Protein AF-A0A8J7XLG3-F1 (afdb_monomer_lite)

Radius of gyration: 12.76 Å; chains: 1; bounding box: 30×28×32 Å

Secondary structure (DSSP, 8-state):
-EEEEE-B-SGGGTTT--EEEE-GGGSSSPPSEEEEEE--TT-EEEEETTEEEEE-SS----BT--EEEEEEEE-SS--SEEEEEEE-TT--EEEEEEEE--

Foldseek 3Di:
DDKDKDADADPVCAQFFFKKKFAQVVDVVGFQAKAWDDWFPQWDKDGDDRIIMIGHQPDGHHHPDITITDMDTHGPDDDQWGKMFTGGNVRHTPDIDIDGDD

Structure (mmCIF, N/CA/C/O backbone):
data_AF-A0A8J7XLG3-F1
#
_entry.id   AF-A0A8J7XLG3-F1
#
loop_
_atom_site.group_PDB
_atom_site.id
_atom_site.type_symbol
_atom_site.label_atom_id
_atom_site.label_alt_id
_atom_site.label_comp_id
_atom_site.label_asym_id
_atom_site.label_entity_id
_atom_site.label_seq_id
_atom_site.pdbx_PDB_ins_code
_atom_site.Cartn_x
_atom_site.Cartn_y
_atom_site.Cartn_z
_atom_site.occupancy
_atom_site.B_iso_or_equiv
_atom_site.auth_seq_id
_atom_site.auth_comp_id
_atom_site.auth_asym_id
_atom_site.auth_atom_id
_atom_site.pdbx_PDB_model_num
ATOM 1 N N . MET A 1 1 ? -13.857 6.072 4.499 1.00 80.81 1 MET A N 1
ATOM 2 C CA . MET A 1 1 ? -13.207 5.916 3.180 1.00 80.81 1 MET A CA 1
ATOM 3 C C . MET A 1 1 ? -11.913 6.701 3.209 1.00 80.81 1 MET A C 1
ATOM 5 O O . MET A 1 1 ? -11.917 7.786 3.784 1.00 80.81 1 MET A O 1
ATOM 9 N N . VAL A 1 2 ? -10.838 6.142 2.662 1.00 81.19 2 VAL A N 1
ATOM 10 C CA . VAL A 1 2 ? -9.529 6.789 2.564 1.00 81.19 2 VAL A CA 1
ATOM 11 C C . VAL A 1 2 ? -9.115 6.810 1.101 1.00 81.19 2 VAL A C 1
ATOM 13 O O . VAL A 1 2 ? -9.156 5.781 0.427 1.00 81.19 2 VAL A O 1
ATOM 16 N N . GLU A 1 3 ? -8.725 7.988 0.627 1.00 84.12 3 GLU A N 1
ATOM 17 C CA . GLU A 1 3 ? -8.020 8.151 -0.639 1.00 84.12 3 GLU A CA 1
ATOM 18 C C . GLU A 1 3 ? -6.568 8.479 -0.333 1.00 84.12 3 GLU A C 1
ATOM 20 O O . GLU A 1 3 ? -6.270 9.455 0.358 1.00 84.12 3 GLU A O 1
ATOM 25 N N . LEU A 1 4 ? -5.676 7.630 -0.823 1.00 85.00 4 LEU A N 1
ATOM 26 C CA . LEU A 1 4 ? -4.251 7.735 -0.596 1.00 85.00 4 LEU A CA 1
ATOM 27 C C . LEU A 1 4 ? -3.552 8.058 -1.911 1.00 85.00 4 LEU A C 1
ATOM 29 O O . LEU A 1 4 ? -3.724 7.367 -2.918 1.00 85.00 4 LEU A O 1
ATOM 33 N N . TYR A 1 5 ? -2.740 9.107 -1.871 1.00 85.31 5 TYR A N 1
ATOM 34 C CA . TYR A 1 5 ? -1.948 9.572 -2.997 1.00 85.31 5 TYR A CA 1
ATOM 35 C C . TYR A 1 5 ? -0.491 9.238 -2.724 1.00 85.31 5 TYR A C 1
ATOM 37 O O . TYR A 1 5 ? 0.093 9.755 -1.774 1.00 85.31 5 TYR A O 1
ATOM 45 N N . ILE A 1 6 ? 0.096 8.389 -3.563 1.00 83.25 6 ILE A N 1
ATOM 46 C CA . ILE A 1 6 ? 1.516 8.057 -3.465 1.00 83.25 6 ILE A CA 1
ATOM 47 C C . ILE A 1 6 ? 2.227 8.640 -4.677 1.00 83.25 6 ILE A C 1
ATOM 49 O O . ILE A 1 6 ? 1.795 8.484 -5.823 1.00 83.25 6 ILE A O 1
ATOM 53 N N . HIS A 1 7 ? 3.324 9.334 -4.401 1.00 81.62 7 HIS A N 1
ATOM 54 C CA . HIS A 1 7 ? 4.254 9.837 -5.396 1.00 81.62 7 HIS A CA 1
ATOM 55 C C . HIS A 1 7 ? 5.673 9.563 -4.910 1.00 81.62 7 HIS A C 1
ATOM 57 O O . HIS A 1 7 ? 5.980 9.766 -3.738 1.00 81.62 7 HIS A O 1
ATOM 63 N N . ILE A 1 8 ? 6.526 9.083 -5.809 1.00 81.31 8 ILE A N 1
ATOM 64 C CA . ILE A 1 8 ? 7.949 8.912 -5.529 1.00 81.31 8 ILE A CA 1
ATOM 65 C C . ILE A 1 8 ? 8.662 10.223 -5.872 1.00 81.31 8 ILE A C 1
ATOM 67 O O . ILE A 1 8 ? 8.493 10.753 -6.976 1.00 81.31 8 ILE A O 1
ATOM 71 N N . ASP A 1 9 ? 9.460 10.737 -4.939 1.00 81.94 9 ASP A N 1
ATOM 72 C CA . ASP A 1 9 ? 10.259 11.960 -5.078 1.00 81.94 9 ASP A CA 1
ATOM 73 C C . ASP A 1 9 ? 11.754 11.685 -5.345 1.00 81.94 9 ASP A C 1
ATOM 75 O O . ASP A 1 9 ? 12.444 12.522 -5.931 1.00 81.94 9 ASP A O 1
ATOM 79 N N . THR A 1 10 ? 12.245 10.489 -5.008 1.00 82.44 10 THR A N 1
ATOM 80 C CA . THR A 1 10 ? 13.632 10.044 -5.225 1.00 82.44 10 THR A CA 1
ATOM 81 C C . THR A 1 10 ? 13.778 9.084 -6.414 1.00 82.44 10 THR A C 1
ATOM 83 O O . THR A 1 10 ? 13.014 8.135 -6.582 1.00 82.44 10 THR A O 1
ATOM 86 N N . GLU A 1 11 ? 14.822 9.288 -7.227 1.00 85.25 11 GLU A N 1
ATOM 87 C CA . GLU A 1 11 ? 15.168 8.380 -8.337 1.00 85.25 11 GLU A CA 1
ATOM 88 C C . GLU A 1 11 ? 15.497 6.960 -7.856 1.00 85.25 11 GLU A C 1
ATOM 90 O O . GLU A 1 11 ? 15.276 5.998 -8.581 1.00 85.25 11 GLU A O 1
ATOM 95 N N . ALA A 1 12 ? 15.984 6.797 -6.622 1.00 86.31 12 ALA A N 1
ATOM 96 C CA . ALA A 1 12 ? 16.440 5.505 -6.112 1.00 86.31 12 ALA A CA 1
ATOM 97 C C . ALA A 1 12 ? 15.312 4.470 -5.945 1.00 86.31 12 ALA A C 1
ATOM 99 O O . ALA A 1 12 ? 15.613 3.286 -5.781 1.00 86.31 12 ALA A O 1
ATOM 100 N N . TYR A 1 13 ? 14.045 4.905 -5.975 1.00 85.31 13 TYR A N 1
ATOM 101 C CA . TYR A 1 13 ? 12.854 4.054 -5.860 1.00 85.31 13 TYR A CA 1
ATOM 102 C C . TYR A 1 13 ? 12.011 3.990 -7.140 1.00 85.31 13 TYR A C 1
ATOM 104 O O . TYR A 1 13 ? 11.035 3.239 -7.191 1.00 85.31 13 TYR A O 1
ATOM 112 N N . THR A 1 14 ? 12.385 4.733 -8.189 1.00 88.62 14 THR A N 1
ATOM 113 C CA . THR A 1 14 ? 11.691 4.659 -9.480 1.00 88.62 14 THR A CA 1
ATOM 114 C C . THR A 1 14 ? 11.784 3.236 -10.039 1.00 88.62 14 THR A C 1
ATOM 116 O O . THR A 1 14 ? 12.852 2.626 -10.009 1.00 88.62 14 THR A O 1
ATOM 119 N N . ASN A 1 15 ? 10.669 2.680 -10.518 1.00 91.38 15 ASN A N 1
ATOM 120 C CA . ASN A 1 15 ? 10.575 1.302 -11.019 1.00 91.38 15 ASN A CA 1
ATOM 121 C C . ASN A 1 15 ? 10.929 0.201 -10.001 1.00 91.38 15 ASN A C 1
ATOM 123 O O . ASN A 1 15 ? 11.267 -0.910 -10.407 1.00 91.38 15 ASN A O 1
ATOM 127 N N . ARG A 1 16 ? 10.871 0.483 -8.693 1.00 92.62 16 ARG A N 1
ATOM 128 C CA . ARG A 1 16 ? 11.188 -0.516 -7.658 1.00 92.62 16 ARG A CA 1
ATOM 129 C C . ARG A 1 16 ? 10.001 -0.966 -6.836 1.00 92.62 16 ARG A C 1
ATOM 131 O O . ARG A 1 16 ? 10.024 -2.097 -6.385 1.00 92.62 16 ARG A O 1
ATOM 138 N N . ILE A 1 17 ? 8.993 -0.121 -6.642 1.00 93.25 17 ILE A N 1
ATOM 139 C CA . ILE A 1 17 ? 7.839 -0.465 -5.806 1.00 93.25 17 ILE A CA 1
ATOM 140 C C . ILE A 1 17 ? 6.760 -1.092 -6.686 1.00 93.25 17 ILE A C 1
ATOM 142 O O . ILE A 1 17 ? 6.188 -0.409 -7.544 1.00 93.25 17 ILE A O 1
ATOM 146 N N . PHE A 1 18 ? 6.516 -2.382 -6.468 1.00 95.88 18 PHE A N 1
ATOM 147 C CA . PHE A 1 18 ? 5.521 -3.183 -7.184 1.00 95.88 18 PHE A CA 1
ATOM 148 C C . PHE A 1 18 ? 4.338 -3.557 -6.302 1.00 95.88 18 PHE A C 1
ATOM 150 O O . PHE A 1 18 ? 3.236 -3.690 -6.830 1.00 95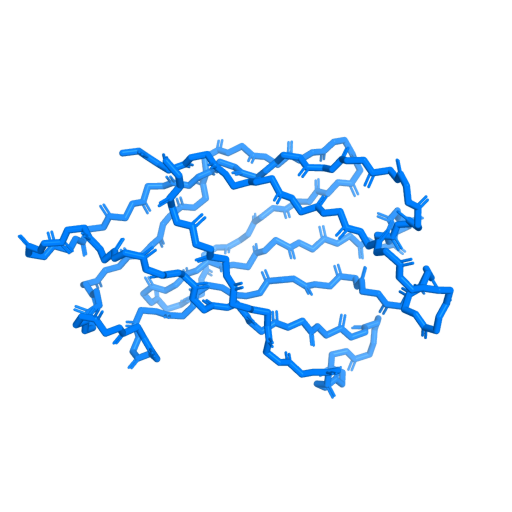.88 18 PHE A O 1
ATOM 157 N N . ASP A 1 19 ? 4.535 -3.645 -4.984 1.00 94.56 19 ASP A N 1
ATOM 158 C CA . ASP A 1 19 ? 3.436 -3.837 -4.048 1.00 94.56 19 ASP A CA 1
ATOM 159 C C . ASP A 1 19 ? 3.441 -2.805 -2.927 1.00 94.56 19 ASP A C 1
ATOM 161 O O . ASP A 1 19 ? 4.475 -2.252 -2.534 1.00 94.56 19 ASP A O 1
ATOM 165 N N . ILE A 1 20 ? 2.233 -2.541 -2.439 1.00 94.75 20 ILE A N 1
ATOM 166 C CA . ILE A 1 20 ? 1.964 -1.717 -1.274 1.00 94.75 20 ILE A CA 1
ATOM 167 C C . ILE A 1 20 ? 0.969 -2.464 -0.399 1.00 94.75 20 ILE A C 1
ATOM 169 O O . ILE A 1 20 ? -0.150 -2.755 -0.826 1.00 94.75 20 ILE A O 1
ATOM 173 N N . GLU A 1 21 ? 1.364 -2.733 0.837 1.00 95.25 21 GLU A N 1
ATOM 174 C CA . GLU A 1 21 ? 0.550 -3.458 1.806 1.00 95.25 21 GLU A CA 1
ATOM 175 C C . GLU A 1 21 ? 0.091 -2.524 2.921 1.00 95.25 21 GLU A C 1
ATOM 177 O O . GLU A 1 21 ? 0.860 -1.725 3.467 1.00 95.25 21 GLU A O 1
ATOM 182 N N . ILE A 1 22 ? -1.189 -2.637 3.257 1.00 93.75 22 ILE A N 1
ATOM 183 C CA . ILE A 1 22 ? -1.849 -1.875 4.308 1.00 93.75 22 ILE A CA 1
ATOM 184 C C . ILE A 1 22 ? -2.281 -2.861 5.383 1.00 93.75 22 ILE A C 1
ATOM 186 O O . ILE A 1 22 ? -3.309 -3.532 5.261 1.00 93.75 22 ILE A O 1
ATOM 190 N N . LEU A 1 23 ? -1.469 -2.929 6.431 1.00 93.94 23 LEU A N 1
ATOM 191 C CA . LEU A 1 23 ? -1.624 -3.874 7.528 1.00 93.94 23 LEU A CA 1
ATOM 192 C C . LEU A 1 23 ? -2.279 -3.169 8.729 1.00 93.94 23 LEU A C 1
ATOM 194 O O . LEU A 1 23 ? -1.749 -2.145 9.173 1.00 93.94 23 LEU A O 1
ATOM 198 N N . PRO A 1 24 ? -3.438 -3.627 9.234 1.00 93.88 24 PRO A N 1
ATOM 199 C CA . PRO A 1 24 ? -4.130 -3.017 10.374 1.00 93.88 24 PRO A CA 1
ATOM 200 C C . PRO A 1 24 ? -3.311 -2.963 11.669 1.00 93.88 24 PRO A C 1
ATOM 202 O O . PRO A 1 24 ? -3.422 -2.000 12.429 1.00 93.88 24 PRO A O 1
ATOM 205 N N . GLU A 1 25 ? -2.486 -3.976 11.917 1.00 93.56 25 GLU A N 1
ATOM 206 C CA . GLU A 1 25 ? -1.759 -4.209 13.165 1.00 93.56 25 GLU A CA 1
ATOM 207 C C . GLU A 1 25 ? -0.570 -3.268 13.380 1.00 93.56 25 GLU A C 1
ATOM 209 O O . GLU A 1 25 ? -0.174 -3.031 14.519 1.00 93.56 25 GLU A O 1
ATOM 214 N N . ILE A 1 26 ? -0.016 -2.695 12.306 1.00 91.88 26 ILE A N 1
ATOM 215 C CA . ILE A 1 26 ? 1.111 -1.753 12.402 1.00 91.88 26 ILE A CA 1
ATOM 216 C C . ILE A 1 26 ? 0.649 -0.304 12.617 1.00 91.88 26 ILE A C 1
ATOM 218 O O . ILE A 1 26 ? 1.472 0.575 12.892 1.00 91.88 26 ILE A O 1
ATOM 222 N N . GLN A 1 27 ? -0.650 -0.036 12.456 1.00 92.88 27 GLN A N 1
ATOM 223 C CA . GLN A 1 27 ? -1.231 1.303 12.556 1.00 92.88 27 GLN A CA 1
ATOM 224 C C . GLN A 1 27 ? -1.338 1.752 14.015 1.00 92.88 27 GLN A C 1
ATOM 226 O O . GLN A 1 27 ? -1.358 0.939 14.936 1.00 92.88 27 GLN A O 1
ATOM 231 N N . GLU A 1 28 ? -1.418 3.065 14.230 1.00 90.12 28 GLU A N 1
ATOM 232 C CA . GLU A 1 28 ? -1.513 3.656 15.567 1.00 90.12 28 GLU A CA 1
ATOM 233 C C . GLU A 1 28 ? -2.700 4.635 15.650 1.00 90.12 28 GLU A C 1
ATOM 235 O O . GLU A 1 28 ? -2.627 5.722 15.067 1.00 90.12 28 GLU A O 1
ATOM 240 N N . PRO A 1 29 ? -3.787 4.271 16.363 1.00 90.38 29 PRO A N 1
ATOM 241 C CA . PRO A 1 29 ? -4.035 2.950 16.956 1.00 90.38 29 PRO A CA 1
ATOM 242 C C . PRO A 1 29 ? -4.263 1.859 15.889 1.00 90.38 29 PRO A C 1
ATOM 244 O O . PRO A 1 29 ? -4.605 2.191 14.748 1.00 90.38 29 PRO A O 1
ATOM 247 N N . PRO A 1 30 ? -4.127 0.566 16.251 1.00 92.06 30 PRO A N 1
ATOM 248 C CA . PRO A 1 30 ? -4.395 -0.535 15.335 1.00 92.06 30 PRO A CA 1
ATOM 249 C C . PRO A 1 30 ? -5.819 -0.493 14.790 1.00 92.06 30 PRO A C 1
ATOM 251 O O . PRO A 1 30 ? -6.775 -0.150 15.497 1.00 92.06 30 PRO A O 1
ATOM 254 N N . TRP A 1 31 ? -5.973 -0.856 13.522 1.00 93.62 31 TRP A N 1
ATOM 255 C CA . TRP A 1 31 ? -7.287 -0.948 12.895 1.00 93.62 31 TRP A CA 1
ATOM 256 C C . TRP A 1 31 ? -7.867 -2.348 13.071 1.00 93.62 31 TRP A C 1
ATOM 258 O O . TRP A 1 31 ? -7.152 -3.314 13.315 1.00 93.62 31 TRP A O 1
ATOM 268 N N . LYS A 1 32 ? -9.186 -2.465 12.916 1.00 94.88 32 LYS A N 1
ATOM 269 C CA . LYS A 1 32 ? -9.865 -3.760 12.847 1.00 94.88 32 LYS A CA 1
ATOM 270 C C . LYS A 1 32 ? -9.682 -4.411 11.480 1.00 94.88 32 LYS A C 1
ATOM 272 O O . LYS A 1 32 ? -9.574 -5.622 11.411 1.00 94.88 32 LYS A O 1
ATOM 277 N N . SER A 1 33 ? -9.752 -3.629 10.402 1.00 95.94 33 SER A N 1
ATOM 278 C CA . SER A 1 33 ? -9.488 -4.119 9.043 1.00 95.94 33 SER A CA 1
ATOM 279 C C . SER A 1 33 ? -9.315 -2.992 8.024 1.00 95.94 33 SER A C 1
ATOM 281 O O . SER A 1 33 ? -9.707 -1.844 8.268 1.00 95.94 33 SER A O 1
ATOM 283 N N . ALA A 1 34 ? -8.765 -3.340 6.863 1.00 95.00 34 ALA A N 1
ATOM 284 C CA . ALA A 1 34 ? -8.711 -2.540 5.654 1.00 95.00 34 ALA A CA 1
ATOM 285 C C . ALA A 1 34 ? -9.204 -3.357 4.443 1.00 95.00 34 ALA A C 1
ATOM 287 O O . ALA A 1 34 ? -8.980 -4.558 4.347 1.00 95.00 34 ALA A O 1
ATOM 288 N N . GLU A 1 35 ? -9.893 -2.700 3.514 1.00 96.12 35 GLU A N 1
ATOM 289 C CA . GLU A 1 35 ? -10.478 -3.314 2.318 1.00 96.12 35 GLU A CA 1
ATOM 290 C C . GLU A 1 35 ? -10.198 -2.427 1.102 1.00 96.12 35 GLU A C 1
ATOM 292 O O . GLU A 1 35 ? -10.513 -1.235 1.116 1.00 96.12 35 GLU A O 1
ATOM 297 N N . GLY A 1 36 ? -9.620 -2.993 0.043 1.00 95.50 36 GLY A N 1
ATOM 298 C CA . GLY A 1 36 ? -9.413 -2.281 -1.219 1.00 95.50 36 GLY A CA 1
ATOM 299 C C . GLY A 1 36 ? -10.741 -1.961 -1.897 1.00 95.50 36 GLY A C 1
ATOM 300 O O . GLY A 1 36 ? -11.663 -2.767 -1.890 1.00 95.50 36 GLY A O 1
ATOM 301 N N . LEU A 1 37 ? -10.859 -0.752 -2.442 1.00 95.62 37 LEU A N 1
ATOM 302 C CA . LEU A 1 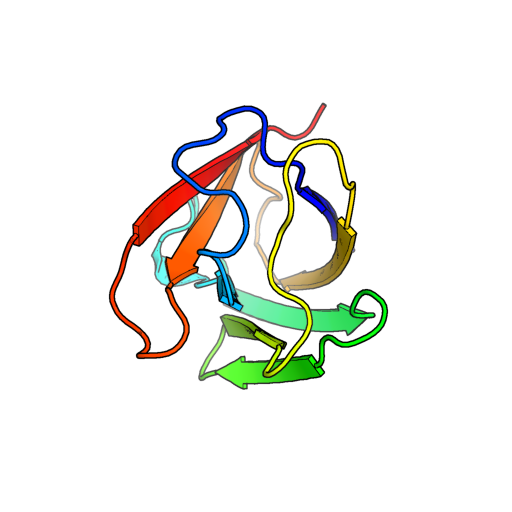37 ? -12.058 -0.309 -3.159 1.00 95.62 37 LEU A CA 1
ATOM 303 C C . LEU A 1 37 ? -11.758 0.033 -4.615 1.00 95.62 37 LEU A C 1
ATOM 305 O O . LEU A 1 37 ? -12.585 -0.226 -5.486 1.00 95.62 37 LEU A O 1
ATOM 309 N N . LYS A 1 38 ? -10.615 0.680 -4.869 1.00 95.88 38 LYS A N 1
ATOM 310 C CA . LYS A 1 38 ? -10.200 1.082 -6.212 1.00 95.88 38 LYS A CA 1
ATOM 311 C C . LYS A 1 38 ? -8.687 1.205 -6.310 1.00 95.88 38 LYS A C 1
ATOM 313 O O . LYS A 1 38 ? -8.043 1.846 -5.479 1.00 95.88 38 LYS A O 1
ATOM 318 N N . GLU A 1 39 ? -8.149 0.632 -7.367 1.00 94.75 39 GLU A N 1
ATOM 319 C CA . GLU A 1 39 ? -6.744 0.635 -7.738 1.00 94.75 39 GLU A CA 1
ATOM 320 C C . GLU A 1 39 ? -6.457 1.600 -8.907 1.00 94.75 39 GLU A C 1
ATOM 322 O O . GLU A 1 39 ? -7.357 1.927 -9.691 1.00 94.75 39 GLU A O 1
ATOM 327 N N . PRO A 1 40 ? -5.212 2.091 -9.037 1.00 94.50 40 PRO A N 1
ATOM 328 C CA . PRO A 1 40 ? -4.786 2.841 -10.214 1.00 94.50 40 PRO A CA 1
ATOM 329 C C . PRO A 1 40 ? -4.636 1.922 -11.439 1.00 94.50 40 PRO A C 1
ATOM 331 O O . PRO A 1 40 ? -4.536 0.703 -11.325 1.00 94.50 40 PRO A O 1
ATOM 334 N N . GLU A 1 41 ? -4.574 2.510 -12.635 1.00 94.06 41 GLU A N 1
ATOM 335 C CA . GLU A 1 41 ? -4.442 1.748 -13.881 1.00 94.06 41 GLU A CA 1
ATOM 336 C C . GLU A 1 41 ? -3.201 0.834 -13.881 1.00 94.06 41 GLU A C 1
ATOM 338 O O . GLU A 1 41 ? -2.090 1.244 -13.527 1.00 94.06 41 GLU A O 1
ATOM 343 N N . GLY A 1 42 ? -3.390 -0.424 -14.286 1.00 94.81 42 GLY A N 1
ATOM 344 C CA . GLY A 1 42 ? -2.339 -1.445 -14.311 1.00 94.81 42 GLY A CA 1
ATOM 345 C C . GLY A 1 42 ? -1.990 -2.034 -12.941 1.00 94.81 42 GLY A C 1
ATOM 346 O O . GLY A 1 42 ? -1.046 -2.818 -12.850 1.00 94.81 42 GLY A O 1
ATOM 347 N N . TRP A 1 43 ? -2.718 -1.668 -11.887 1.00 97.06 43 TRP A N 1
ATOM 348 C CA . TRP A 1 43 ? -2.638 -2.310 -10.579 1.00 97.06 43 TRP A CA 1
ATOM 349 C C . TRP A 1 43 ? -3.845 -3.221 -10.366 1.00 97.06 43 TRP A C 1
ATOM 351 O O . TRP A 1 43 ? -4.806 -3.204 -11.132 1.00 97.06 43 TRP A O 1
ATOM 361 N N . LYS A 1 44 ? -3.758 -4.040 -9.327 1.00 97.50 44 LYS A N 1
ATOM 362 C CA . LYS A 1 44 ? -4.823 -4.868 -8.767 1.00 97.50 44 LYS A CA 1
ATOM 363 C C . LYS A 1 44 ? -4.785 -4.705 -7.252 1.00 97.50 44 LYS A C 1
ATOM 365 O O . LYS A 1 44 ? -3.796 -4.211 -6.706 1.00 97.50 44 LYS A O 1
ATOM 370 N N . HIS A 1 45 ? -5.840 -5.131 -6.572 1.00 97.44 45 HIS A N 1
ATOM 371 C CA . HIS A 1 45 ? -5.813 -5.267 -5.125 1.00 97.44 45 HIS A CA 1
ATOM 372 C C . HIS A 1 45 ? -6.379 -6.613 -4.687 1.00 97.44 45 HIS A C 1
ATOM 374 O O . HIS A 1 45 ? -7.230 -7.191 -5.362 1.00 97.44 45 HIS A O 1
ATOM 380 N N . GLU A 1 46 ? -5.903 -7.104 -3.551 1.00 96.62 46 GLU A N 1
ATOM 381 C CA . GLU A 1 46 ? -6.384 -8.328 -2.923 1.00 96.62 46 GLU A CA 1
ATOM 382 C C . GLU A 1 46 ? -6.469 -8.158 -1.407 1.00 96.62 46 GLU A C 1
ATOM 384 O O . GLU A 1 46 ? -5.723 -7.387 -0.797 1.00 96.62 46 GLU A O 1
ATOM 389 N N . LYS A 1 47 ? -7.418 -8.868 -0.797 1.00 94.94 47 LYS A N 1
ATOM 390 C CA . LYS A 1 47 ? -7.552 -8.914 0.656 1.00 94.94 47 LYS A CA 1
ATOM 391 C C . LYS A 1 47 ? -6.487 -9.846 1.238 1.00 94.94 47 LYS A C 1
ATOM 393 O O . LYS A 1 47 ? -6.316 -10.953 0.734 1.00 94.94 47 LYS A O 1
ATOM 398 N N . MET A 1 48 ? -5.835 -9.417 2.316 1.00 93.69 48 MET A N 1
ATOM 399 C CA . MET A 1 48 ? -4.830 -10.193 3.049 1.00 93.69 48 MET A CA 1
ATOM 400 C C . MET A 1 48 ? -5.177 -10.197 4.532 1.00 93.69 48 MET A C 1
ATOM 402 O O . MET A 1 48 ? -5.027 -9.164 5.168 1.00 93.69 48 MET A O 1
ATOM 406 N N . ASP A 1 49 ? -5.636 -11.320 5.086 1.00 93.94 49 ASP A N 1
ATOM 407 C CA . ASP A 1 49 ? -6.142 -11.388 6.466 1.00 93.94 49 ASP A CA 1
ATOM 408 C C . ASP A 1 49 ? -7.125 -10.234 6.766 1.00 93.94 49 ASP A C 1
ATOM 410 O O . ASP A 1 49 ? -8.182 -10.135 6.128 1.00 93.94 49 ASP A O 1
ATOM 414 N N . ASP A 1 50 ? -6.775 -9.338 7.691 1.00 96.06 50 ASP A N 1
ATOM 415 C CA . ASP A 1 50 ? -7.535 -8.123 7.995 1.00 96.06 50 ASP A CA 1
ATOM 416 C C . ASP A 1 50 ? -7.071 -6.892 7.191 1.00 96.06 50 ASP A C 1
ATOM 418 O O . ASP A 1 50 ? -7.706 -5.843 7.261 1.00 96.06 50 ASP A O 1
ATOM 422 N N . GLY A 1 51 ? -5.992 -6.987 6.422 1.00 96.19 51 GLY A N 1
ATOM 423 C CA . GLY A 1 51 ? -5.434 -5.935 5.576 1.00 96.19 51 GLY A CA 1
ATOM 424 C C . GLY A 1 51 ? -5.766 -6.044 4.085 1.00 96.19 51 GLY A C 1
ATOM 425 O O . GLY A 1 51 ? -6.584 -6.845 3.623 1.00 96.19 51 GLY A O 1
ATOM 426 N N . VAL A 1 52 ? -5.091 -5.198 3.309 1.00 96.69 52 VAL A N 1
ATOM 427 C CA . VAL A 1 52 ? -5.194 -5.159 1.846 1.00 96.69 52 VAL A CA 1
ATOM 428 C C . VAL A 1 52 ? -3.825 -4.929 1.225 1.00 96.69 52 VAL A C 1
ATOM 430 O O . VAL A 1 52 ? -3.037 -4.120 1.716 1.00 96.69 52 VAL A O 1
ATOM 433 N N . ARG A 1 53 ? -3.581 -5.587 0.095 1.00 96.44 53 ARG A N 1
ATOM 434 C CA . ARG A 1 53 ? -2.435 -5.326 -0.769 1.00 96.44 53 ARG A CA 1
ATOM 435 C C . ARG A 1 53 ? -2.883 -4.785 -2.107 1.00 96.44 53 ARG A C 1
ATOM 437 O O . ARG A 1 53 ? -3.818 -5.298 -2.713 1.00 96.44 53 ARG A O 1
ATOM 444 N N . PHE A 1 54 ? -2.173 -3.770 -2.573 1.00 97.00 54 PHE A N 1
ATOM 445 C CA . PHE A 1 54 ? -2.218 -3.291 -3.945 1.00 97.00 54 PHE A CA 1
ATOM 446 C C . PHE A 1 54 ? -0.939 -3.735 -4.642 1.00 97.00 54 PHE A C 1
ATOM 448 O O . PHE A 1 54 ? 0.142 -3.549 -4.090 1.00 97.00 54 PHE A O 1
ATOM 455 N N . TYR A 1 55 ? -1.047 -4.298 -5.841 1.00 96.75 55 TYR A N 1
ATOM 456 C CA . TYR A 1 55 ? 0.108 -4.809 -6.574 1.00 96.75 55 TYR A CA 1
ATOM 457 C C . TYR A 1 55 ? 0.008 -4.591 -8.082 1.00 96.75 55 TYR A C 1
ATOM 459 O O . TYR A 1 55 ? -1.070 -4.363 -8.634 1.00 96.75 55 TYR A O 1
ATOM 467 N N . THR A 1 56 ? 1.144 -4.683 -8.764 1.00 96.75 56 THR A N 1
ATOM 468 C CA . THR A 1 56 ? 1.255 -4.653 -10.225 1.00 96.75 56 THR A CA 1
ATOM 469 C C . THR A 1 56 ? 2.342 -5.612 -10.697 1.00 96.75 56 THR A C 1
ATOM 471 O O . THR A 1 56 ? 3.332 -5.827 -10.009 1.00 96.75 56 THR A O 1
ATOM 474 N N . GLU A 1 57 ? 2.190 -6.160 -11.900 1.00 94.56 57 GLU A N 1
ATOM 475 C CA . GLU A 1 57 ? 3.224 -6.984 -12.546 1.00 94.56 57 GLU A CA 1
ATOM 476 C C . GLU A 1 57 ? 4.073 -6.165 -13.536 1.00 94.56 57 GLU A C 1
ATOM 478 O O . GLU A 1 57 ? 5.197 -6.538 -13.864 1.00 94.56 57 GLU A O 1
ATOM 483 N N . THR A 1 58 ? 3.540 -5.042 -14.033 1.00 93.19 58 THR A N 1
ATOM 484 C CA . THR A 1 58 ? 4.085 -4.339 -15.209 1.00 93.19 58 THR A CA 1
ATOM 485 C C . THR A 1 58 ? 4.186 -2.827 -15.051 1.00 93.19 58 THR A C 1
ATOM 487 O O . THR A 1 58 ? 4.881 -2.187 -15.838 1.00 93.19 58 THR A O 1
ATOM 490 N N . ASN A 1 59 ? 3.519 -2.239 -14.057 1.00 93.44 59 ASN A N 1
ATOM 491 C CA . ASN A 1 59 ? 3.395 -0.792 -13.921 1.00 93.44 59 ASN A CA 1
ATOM 492 C C . ASN A 1 59 ? 3.837 -0.311 -12.527 1.00 93.44 59 ASN A C 1
ATOM 494 O O . ASN A 1 59 ? 2.995 0.210 -11.781 1.00 93.44 59 ASN A O 1
ATOM 498 N N . PRO A 1 60 ? 5.121 -0.468 -12.147 1.00 93.94 60 PRO A N 1
ATOM 499 C CA . PRO A 1 60 ? 5.613 -0.052 -10.833 1.00 93.94 60 PRO A CA 1
ATOM 500 C C . PRO A 1 60 ? 5.402 1.447 -10.586 1.00 93.94 60 PRO A C 1
ATOM 502 O O . PRO A 1 60 ? 5.017 2.214 -11.475 1.00 93.94 60 PRO A O 1
ATOM 505 N N . LEU A 1 61 ? 5.624 1.894 -9.353 1.00 92.06 61 LEU A N 1
ATOM 506 C CA . LEU A 1 61 ? 5.646 3.328 -9.074 1.00 92.06 61 LEU A CA 1
ATOM 507 C C . LEU A 1 61 ? 6.857 3.992 -9.749 1.00 92.06 61 LEU A C 1
ATOM 509 O O . LEU A 1 61 ? 7.990 3.515 -9.660 1.00 92.06 61 LEU A O 1
ATOM 513 N N . ILE A 1 62 ? 6.599 5.119 -10.411 1.00 90.94 62 ILE A N 1
ATOM 514 C CA . ILE A 1 62 ? 7.585 5.901 -11.160 1.00 90.94 62 ILE A CA 1
ATOM 515 C C . ILE A 1 62 ? 7.670 7.289 -10.531 1.00 90.94 62 ILE A C 1
ATOM 517 O O . ILE A 1 62 ? 6.660 7.862 -10.111 1.00 90.94 62 ILE A O 1
ATOM 521 N N . LYS A 1 63 ? 8.881 7.846 -10.471 1.00 87.44 63 LYS A N 1
ATOM 522 C CA . LYS A 1 63 ? 9.105 9.204 -9.970 1.00 87.44 63 LYS A CA 1
ATOM 523 C C . LYS A 1 63 ? 8.197 10.220 -10.675 1.00 87.44 63 LYS A C 1
ATOM 525 O O . LYS A 1 63 ? 7.978 10.142 -11.883 1.00 87.44 63 LYS A O 1
ATOM 530 N N . CYS A 1 64 ? 7.670 11.178 -9.913 1.00 84.31 64 CYS A N 1
ATOM 531 C CA . CYS A 1 64 ? 6.748 12.225 -10.381 1.00 84.31 64 CYS A CA 1
ATOM 532 C C . CYS A 1 64 ? 5.403 11.730 -10.949 1.00 84.31 64 CYS A C 1
ATOM 534 O O . CYS A 1 64 ? 4.555 12.560 -11.278 1.00 84.31 64 CYS A O 1
ATOM 536 N N . GLN A 1 65 ? 5.159 10.419 -11.027 1.00 87.25 65 GLN A N 1
ATOM 537 C CA . GLN A 1 65 ? 3.848 9.882 -11.367 1.00 87.25 65 GLN A CA 1
ATOM 538 C C . GLN A 1 65 ? 3.035 9.687 -10.093 1.00 87.25 65 GLN A C 1
ATOM 540 O O . GLN A 1 65 ? 3.421 8.949 -9.187 1.00 87.25 65 GLN A O 1
ATOM 545 N N . LYS A 1 66 ? 1.894 10.370 -10.025 1.00 87.62 66 LYS A N 1
ATOM 546 C CA . LYS A 1 66 ? 0.942 10.205 -8.929 1.00 87.62 66 LYS A CA 1
ATOM 547 C C . LYS A 1 66 ? 0.066 8.994 -9.214 1.00 87.62 66 LYS A C 1
ATOM 549 O O . LYS A 1 66 ? -0.519 8.913 -10.292 1.00 87.62 66 LYS A O 1
ATOM 554 N N . LYS A 1 67 ? -0.063 8.097 -8.239 1.00 91.25 67 LYS A N 1
ATOM 555 C CA . LYS A 1 67 ? -1.063 7.025 -8.267 1.00 91.25 67 LYS A CA 1
ATOM 556 C C . LYS A 1 67 ? -1.985 7.146 -7.061 1.00 91.25 67 LYS A C 1
ATOM 558 O O . LYS A 1 67 ? -1.537 7.464 -5.958 1.00 91.25 67 LYS A O 1
ATOM 563 N N . THR A 1 68 ? -3.273 6.923 -7.301 1.00 93.19 68 THR A N 1
ATOM 564 C CA . THR A 1 68 ? -4.319 7.008 -6.281 1.00 93.19 68 THR A CA 1
ATOM 565 C C . THR A 1 68 ? -4.812 5.614 -5.953 1.00 93.19 68 THR A C 1
ATOM 567 O O . THR A 1 68 ? -5.207 4.867 -6.845 1.00 93.19 68 THR A O 1
ATOM 570 N N . PHE A 1 69 ? -4.813 5.303 -4.665 1.00 93.44 69 PHE A N 1
ATOM 571 C CA . PHE A 1 69 ? -5.297 4.052 -4.106 1.00 93.44 69 PHE A CA 1
ATOM 572 C C . PHE A 1 69 ? -6.463 4.374 -3.177 1.00 93.44 69 PHE A C 1
ATOM 574 O O . PHE A 1 69 ? -6.360 5.255 -2.319 1.00 93.44 69 PHE A O 1
ATOM 581 N N . THR A 1 70 ? -7.583 3.681 -3.343 1.00 94.06 70 THR A N 1
ATOM 582 C CA . THR A 1 70 ? -8.778 3.893 -2.524 1.00 94.06 70 THR A CA 1
ATOM 583 C C . THR A 1 70 ? -9.081 2.636 -1.737 1.00 94.06 70 THR A C 1
ATOM 585 O O . THR A 1 70 ? -9.198 1.548 -2.300 1.00 94.06 70 THR A O 1
ATOM 588 N N . PHE A 1 71 ? -9.258 2.796 -0.430 1.00 93.69 71 PHE A N 1
ATOM 589 C CA . PHE A 1 71 ? -9.595 1.704 0.472 1.00 93.69 71 PHE A CA 1
ATOM 590 C C . PHE A 1 71 ? -10.538 2.170 1.585 1.00 93.69 71 PHE A C 1
ATOM 592 O O . PHE A 1 71 ? -10.683 3.359 1.904 1.00 93.69 71 PHE A O 1
ATOM 599 N N . ARG A 1 72 ? -11.241 1.211 2.175 1.00 93.00 72 ARG A N 1
ATOM 600 C CA . ARG A 1 72 ? -12.040 1.384 3.380 1.00 93.00 72 ARG A CA 1
ATOM 601 C C . ARG A 1 72 ? -11.227 0.903 4.569 1.00 93.00 72 ARG A C 1
ATOM 603 O O . ARG A 1 72 ? -10.571 -0.123 4.495 1.00 93.00 72 ARG A O 1
ATOM 610 N N . VAL A 1 73 ? -11.307 1.645 5.665 1.00 92.06 73 VAL A N 1
ATOM 611 C CA . VAL A 1 73 ? -10.708 1.271 6.945 1.00 92.06 73 VAL A CA 1
ATOM 612 C C . VAL A 1 73 ? -11.825 1.127 7.963 1.00 92.06 73 VAL A C 1
ATOM 614 O O . VAL A 1 73 ? -12.724 1.972 8.020 1.00 92.06 73 VAL A O 1
ATOM 617 N N . HIS A 1 74 ? -11.745 0.076 8.767 1.00 92.38 74 HIS A N 1
ATOM 618 C CA . HIS A 1 74 ? -12.551 -0.118 9.960 1.00 92.38 74 HIS A CA 1
ATOM 619 C C . HIS A 1 74 ? -11.657 0.115 11.177 1.00 92.38 74 HIS A C 1
ATOM 621 O O . HIS A 1 74 ? -10.897 -0.764 11.566 1.00 92.38 74 HIS A O 1
ATOM 627 N N . ALA A 1 75 ? -11.738 1.300 11.774 1.00 89.06 75 ALA A N 1
ATOM 628 C CA . ALA A 1 75 ? -10.961 1.683 12.949 1.00 89.06 75 ALA A CA 1
ATOM 629 C C . ALA A 1 75 ? -11.849 2.430 13.949 1.00 89.06 75 ALA A C 1
ATOM 631 O O . ALA A 1 75 ? -12.847 3.039 13.558 1.00 89.06 75 ALA A O 1
ATOM 632 N N . THR A 1 76 ? -11.483 2.382 15.230 1.00 86.62 76 THR A N 1
ATOM 633 C CA . THR A 1 76 ? -12.178 3.126 16.295 1.00 86.62 76 THR A CA 1
ATOM 634 C C . THR A 1 76 ? -12.014 4.634 16.109 1.00 86.62 76 THR A C 1
ATOM 636 O O . THR A 1 76 ? -12.956 5.395 16.308 1.00 86.62 76 THR A O 1
ATOM 639 N N . GLU A 1 77 ? -10.833 5.054 15.661 1.00 84.56 77 GLU A N 1
ATOM 640 C CA . GLU A 1 77 ? -10.515 6.424 15.279 1.00 84.56 77 GLU A CA 1
ATOM 641 C C . GLU A 1 77 ? -9.660 6.423 14.010 1.00 84.56 77 GLU A C 1
ATOM 643 O O . GLU A 1 77 ? -8.889 5.497 13.760 1.00 84.56 77 GLU A O 1
ATOM 648 N N . MET A 1 78 ? -9.824 7.451 13.176 1.00 78.62 78 MET A N 1
ATOM 649 C CA . MET A 1 78 ? -9.019 7.591 11.965 1.00 78.62 78 MET A CA 1
ATOM 650 C C . MET A 1 78 ? -7.672 8.214 12.333 1.00 78.62 78 MET A C 1
ATOM 652 O O . MET A 1 78 ? -7.663 9.350 12.816 1.00 78.62 78 MET A O 1
ATOM 656 N N . PRO A 1 79 ? -6.543 7.531 12.088 1.00 73.00 79 PRO A N 1
ATOM 657 C CA . PRO A 1 79 ? -5.249 8.041 12.503 1.00 73.00 79 PRO A CA 1
ATOM 658 C C . PRO A 1 79 ? -4.808 9.228 11.644 1.00 73.00 79 PRO A C 1
ATOM 660 O O . PRO A 1 79 ? -5.240 9.416 10.501 1.00 73.00 79 PRO A O 1
ATOM 663 N N . LYS A 1 80 ? -3.908 10.037 12.213 1.00 79.62 80 LYS A N 1
ATOM 664 C CA . LYS A 1 80 ? -3.253 11.153 11.510 1.00 79.62 80 LYS A CA 1
ATOM 665 C C . LYS A 1 80 ? -2.259 10.665 10.458 1.00 79.62 80 LYS A C 1
ATOM 667 O O . LYS A 1 80 ? -1.977 11.387 9.502 1.00 79.62 80 LYS A O 1
ATOM 672 N N . THR A 1 81 ? -1.730 9.462 10.649 1.00 87.00 81 THR A N 1
ATOM 673 C CA . THR A 1 81 ? -0.752 8.825 9.777 1.00 87.00 81 THR A CA 1
ATOM 674 C C . THR A 1 81 ? -1.240 7.462 9.316 1.00 87.00 81 THR A C 1
ATOM 676 O O . THR A 1 81 ? -1.988 6.783 10.013 1.00 87.00 81 THR A O 1
ATOM 679 N N . ILE A 1 82 ? -0.808 7.067 8.126 1.00 89.75 82 ILE A N 1
ATOM 680 C CA . ILE A 1 82 ? -1.033 5.740 7.562 1.00 89.75 82 ILE A CA 1
ATOM 681 C C . ILE A 1 82 ? 0.333 5.161 7.235 1.00 89.75 82 ILE A C 1
ATOM 683 O O . ILE A 1 82 ? 1.105 5.782 6.501 1.00 89.75 82 ILE A O 1
ATOM 687 N N . LYS A 1 83 ? 0.626 3.987 7.787 1.00 91.81 83 LYS A N 1
ATOM 688 C CA . LYS A 1 83 ? 1.844 3.232 7.493 1.00 91.81 83 LYS A CA 1
ATOM 689 C C . LYS A 1 83 ? 1.559 2.214 6.395 1.00 91.81 83 LYS A C 1
ATOM 691 O O . LYS A 1 83 ? 0.520 1.557 6.424 1.00 91.81 83 LYS A O 1
ATOM 696 N N . LEU A 1 84 ? 2.472 2.087 5.444 1.00 92.00 84 LEU A N 1
ATOM 697 C CA . LEU A 1 84 ? 2.360 1.176 4.307 1.00 92.00 84 LEU A CA 1
ATOM 698 C C . LEU A 1 84 ? 3.684 0.440 4.152 1.00 92.00 84 LEU A C 1
ATOM 700 O O . LEU A 1 84 ? 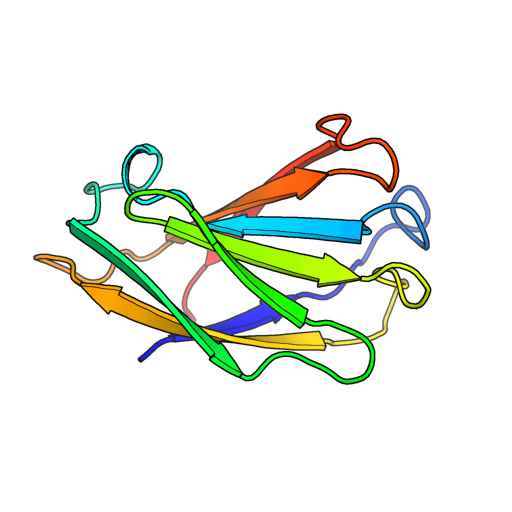4.733 1.082 4.216 1.00 92.00 84 LEU A O 1
ATOM 704 N N . HIS A 1 85 ? 3.662 -0.863 3.911 1.00 93.94 85 HIS A N 1
ATOM 705 C CA . HIS A 1 85 ? 4.869 -1.576 3.499 1.00 93.94 85 HIS A CA 1
ATOM 706 C C . HIS A 1 85 ? 4.999 -1.509 1.985 1.00 93.94 85 HIS A C 1
ATOM 708 O O . HIS A 1 85 ? 4.029 -1.757 1.277 1.00 93.94 85 HIS A O 1
ATOM 714 N N . ALA A 1 86 ? 6.183 -1.148 1.498 1.00 93.19 86 ALA A N 1
ATOM 715 C CA . ALA A 1 86 ? 6.495 -1.155 0.078 1.00 93.19 86 ALA A CA 1
ATOM 716 C C . ALA A 1 86 ? 7.443 -2.313 -0.224 1.00 93.19 86 ALA A C 1
ATOM 718 O O . ALA A 1 86 ? 8.465 -2.471 0.449 1.00 93.19 86 ALA A O 1
ATOM 719 N N . THR A 1 87 ? 7.134 -3.087 -1.256 1.00 93.19 87 THR A N 1
ATOM 720 C CA . THR A 1 87 ? 7.952 -4.225 -1.686 1.00 93.19 87 THR A CA 1
ATOM 721 C C . THR A 1 87 ? 8.280 -4.139 -3.168 1.00 93.19 87 THR A C 1
ATOM 723 O O . THR A 1 87 ? 7.629 -3.428 -3.948 1.00 93.19 87 THR A O 1
ATOM 726 N N . ASP A 1 88 ? 9.337 -4.844 -3.556 1.00 93.12 88 ASP A N 1
ATOM 727 C CA . ASP A 1 88 ? 9.704 -5.002 -4.955 1.00 93.12 88 ASP A CA 1
ATOM 728 C C . ASP A 1 88 ? 8.955 -6.154 -5.644 1.00 93.12 88 ASP A C 1
ATOM 730 O O . ASP A 1 88 ? 8.103 -6.819 -5.059 1.00 93.12 88 ASP A O 1
ATOM 734 N N . LYS A 1 89 ? 9.277 -6.400 -6.919 1.00 93.25 89 LYS A N 1
ATOM 735 C CA . LYS A 1 89 ? 8.659 -7.464 -7.728 1.00 93.25 89 LYS A CA 1
ATOM 736 C C . LYS A 1 89 ? 8.900 -8.889 -7.207 1.00 93.25 89 LYS A C 1
ATOM 738 O O . LYS A 1 89 ? 8.285 -9.821 -7.716 1.00 93.25 89 LYS A O 1
ATOM 743 N N . PHE A 1 90 ? 9.841 -9.070 -6.282 1.00 92.81 90 PHE A N 1
ATOM 744 C CA . PHE A 1 90 ? 10.162 -10.340 -5.634 1.00 92.81 90 PHE A CA 1
ATOM 745 C C . PHE A 1 90 ? 9.625 -10.398 -4.196 1.00 92.81 90 PHE A C 1
ATOM 747 O O . PHE A 1 90 ? 9.945 -11.331 -3.463 1.00 92.81 90 PHE A O 1
ATOM 754 N N . HIS A 1 91 ? 8.797 -9.423 -3.808 1.00 88.00 91 HIS A N 1
ATOM 755 C CA . HIS A 1 91 ? 8.257 -9.248 -2.461 1.00 88.00 91 HIS A CA 1
ATOM 756 C C . HIS A 1 91 ? 9.336 -8.972 -1.403 1.00 88.00 91 HIS A C 1
ATOM 758 O O . HIS A 1 91 ? 9.112 -9.177 -0.209 1.00 88.00 91 HIS A O 1
ATOM 764 N N . GLU A 1 92 ? 10.505 -8.465 -1.813 1.00 91.38 92 GLU A N 1
ATOM 765 C CA . GLU A 1 92 ? 11.516 -7.999 -0.871 1.00 91.38 92 GLU A CA 1
ATOM 766 C C . GLU A 1 92 ? 11.111 -6.635 -0.307 1.00 91.38 92 GLU A C 1
ATOM 768 O O . GLU A 1 92 ? 10.724 -5.718 -1.037 1.00 91.38 92 GLU A O 1
ATOM 773 N N . ASN A 1 93 ? 11.196 -6.497 1.016 1.00 89.44 93 ASN A N 1
ATOM 774 C CA . ASN A 1 93 ? 10.806 -5.280 1.719 1.00 89.44 93 ASN A CA 1
ATOM 775 C C . ASN A 1 93 ? 11.770 -4.127 1.389 1.00 89.44 93 ASN A C 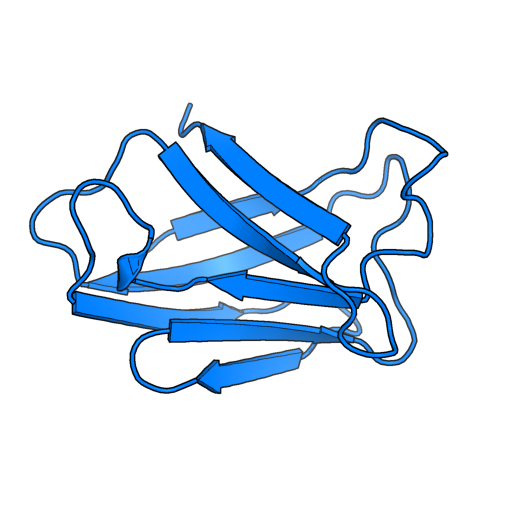1
ATOM 777 O O . ASN A 1 93 ? 12.969 -4.205 1.654 1.00 89.44 93 ASN A O 1
ATOM 781 N N . LEU A 1 94 ? 11.230 -3.042 0.829 1.00 89.69 94 LEU A N 1
ATOM 782 C CA . LEU A 1 94 ? 11.966 -1.819 0.498 1.00 89.69 94 LEU A CA 1
ATOM 783 C C . LEU A 1 94 ? 11.873 -0.752 1.596 1.00 89.69 94 LEU A C 1
ATOM 785 O O . LEU A 1 94 ? 12.602 0.240 1.551 1.00 89.69 94 LEU A O 1
ATOM 789 N N . GLY A 1 95 ? 10.983 -0.943 2.568 1.00 87.44 95 GLY A N 1
ATOM 790 C CA . GLY A 1 95 ? 10.773 -0.069 3.710 1.00 87.44 95 GLY A CA 1
ATOM 791 C C . GLY A 1 95 ? 9.299 0.237 3.973 1.00 87.44 95 GLY A C 1
ATOM 792 O O . GLY A 1 95 ? 8.382 -0.326 3.371 1.00 87.44 95 GLY A O 1
ATOM 793 N N . MET A 1 96 ? 9.083 1.178 4.894 1.00 83.38 96 MET A N 1
ATOM 794 C CA . MET A 1 96 ? 7.760 1.645 5.298 1.00 83.38 96 MET A CA 1
ATOM 795 C C . MET A 1 96 ? 7.530 3.083 4.826 1.00 83.38 96 MET A C 1
ATOM 797 O O . MET A 1 96 ? 8.321 3.978 5.125 1.00 83.38 96 MET A O 1
ATOM 801 N N . ILE A 1 97 ? 6.424 3.314 4.124 1.00 79.75 97 ILE A N 1
ATOM 802 C CA . ILE A 1 97 ? 5.951 4.645 3.740 1.00 79.75 97 ILE A CA 1
ATOM 803 C C . ILE A 1 97 ? 5.003 5.140 4.833 1.00 79.75 97 ILE A C 1
ATOM 805 O O . ILE A 1 97 ? 4.071 4.436 5.216 1.00 79.75 97 ILE A O 1
ATOM 809 N N . ILE A 1 98 ? 5.221 6.362 5.320 1.00 73.94 98 ILE A N 1
ATOM 810 C CA . ILE A 1 98 ? 4.333 7.022 6.283 1.00 73.94 98 ILE A CA 1
ATOM 811 C C . ILE A 1 98 ? 3.650 8.188 5.573 1.00 73.94 98 ILE A C 1
ATOM 813 O O . ILE A 1 98 ? 4.291 9.183 5.239 1.00 73.94 98 ILE A O 1
ATOM 817 N N . SER A 1 99 ? 2.346 8.069 5.344 1.00 76.44 99 SER A N 1
ATOM 818 C CA . SER A 1 99 ? 1.527 9.139 4.779 1.00 76.44 99 SER A CA 1
ATOM 819 C C . SER A 1 99 ? 0.836 9.915 5.891 1.00 76.44 99 SE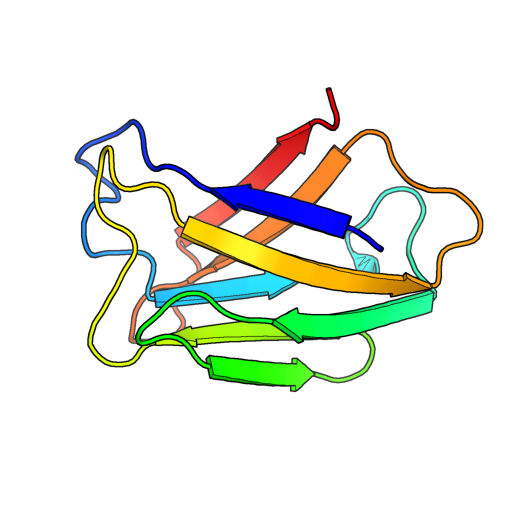R A C 1
ATOM 821 O O . SER A 1 99 ? 0.227 9.315 6.772 1.00 76.44 99 SER A O 1
ATOM 823 N N . PHE A 1 100 ? 0.871 11.243 5.824 1.00 71.12 100 PHE A N 1
ATOM 824 C CA . PHE A 1 10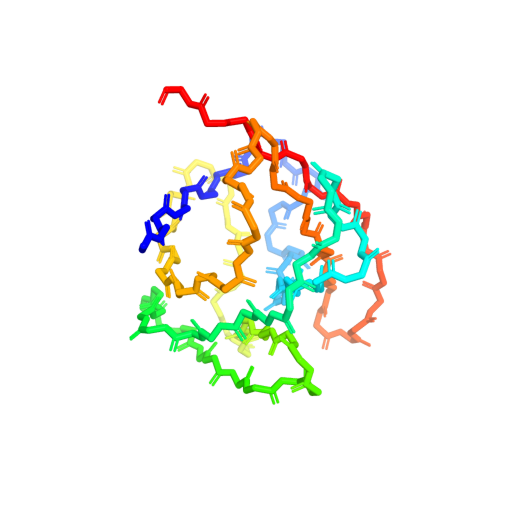0 ? 0.145 12.123 6.739 1.00 71.12 100 PHE A CA 1
ATOM 825 C C . PHE A 1 100 ? -1.160 12.567 6.091 1.00 71.12 100 PHE A C 1
ATOM 827 O O . PHE A 1 100 ? -1.186 12.937 4.917 1.00 71.12 100 PHE A O 1
ATOM 834 N N . ARG A 1 101 ? -2.248 12.543 6.856 1.00 66.62 101 ARG A N 1
ATOM 835 C CA . ARG A 1 101 ? -3.513 13.126 6.421 1.00 66.62 101 ARG A CA 1
ATOM 836 C C . ARG A 1 101 ? -3.415 14.647 6.572 1.00 66.62 101 ARG A C 1
ATOM 838 O O . ARG A 1 101 ? -3.255 15.125 7.695 1.00 66.62 101 ARG A O 1
ATOM 845 N N . GLN A 1 102 ? -3.446 15.370 5.452 1.00 55.84 102 GLN A N 1
ATOM 846 C CA . GLN A 1 102 ? -3.601 16.830 5.425 1.00 55.84 102 GLN A CA 1
ATOM 847 C C . GLN A 1 102 ? -5.074 17.222 5.536 1.00 55.84 102 GLN A C 1
ATOM 849 O O . GLN A 1 102 ? -5.928 16.434 5.062 1.00 55.84 102 GLN A O 1
#

pLDDT: mean 89.83, std 7.14, range [55.84, 97.5]

Sequence (102 aa):
MVELYIHIDTEAYTNRIFDIEILPEIQEPPWKSAEGLKEPEGWKHEKMDDGVRFYTETNPLIKCQKKTFTFRVHATEMPKTIKLHATDKFHENLGMIISFRQ